Protein AF-A0A839W024-F1 (afdb_monomer_lite)

Sequence (111 aa):
MPGNPFYRSSFWFVLRREALKRDGYHCTVEGCQTPTHALHVDHIQTRPRGATGPTSADVLPNLRTLCGNHDRMVKEGASGRRGNGGQLIVRGCDASGRPLDPNHPWNKRGA

Radius of gyration: 15.95 Å; chains: 1; bounding box: 46×29×40 Å

Structure (mmCIF, N/CA/C/O backbone):
data_AF-A0A839W024-F1
#
_entry.id   AF-A0A839W024-F1
#
loop_
_atom_site.group_PDB
_atom_site.id
_atom_site.type_symbol
_atom_site.label_atom_id
_atom_site.label_alt_id
_atom_site.label_comp_id
_atom_site.label_asym_id
_atom_site.label_entity_id
_atom_site.label_seq_id
_atom_site.pdbx_PDB_ins_code
_atom_site.Cartn_x
_atom_site.Cartn_y
_atom_site.Cartn_z
_atom_site.occupancy
_atom_site.B_iso_or_equiv
_atom_site.auth_seq_id
_atom_site.auth_comp_id
_atom_site.auth_asym_id
_atom_site.auth_atom_id
_atom_site.pdbx_PDB_model_num
ATOM 1 N N . MET A 1 1 ? 21.574 -1.832 0.816 1.00 39.34 1 MET A N 1
ATOM 2 C CA . MET A 1 1 ? 21.094 -2.465 -0.434 1.00 39.34 1 MET A CA 1
ATOM 3 C C . MET A 1 1 ? 20.499 -1.385 -1.320 1.00 39.34 1 MET A C 1
ATOM 5 O O . MET A 1 1 ? 19.766 -0.560 -0.777 1.00 39.34 1 MET A O 1
ATOM 9 N N . PRO A 1 2 ? 20.807 -1.335 -2.628 1.00 52.09 2 PRO A N 1
ATOM 10 C CA . PRO A 1 2 ? 20.102 -0.434 -3.532 1.00 52.09 2 PRO A CA 1
ATOM 11 C C . PRO A 1 2 ? 18.610 -0.773 -3.461 1.00 52.09 2 PRO A C 1
ATOM 13 O O . PRO A 1 2 ? 18.239 -1.943 -3.550 1.00 52.09 2 PRO A O 1
ATOM 16 N N . GLY A 1 3 ? 17.757 0.225 -3.226 1.00 75.25 3 GLY A N 1
ATOM 17 C CA .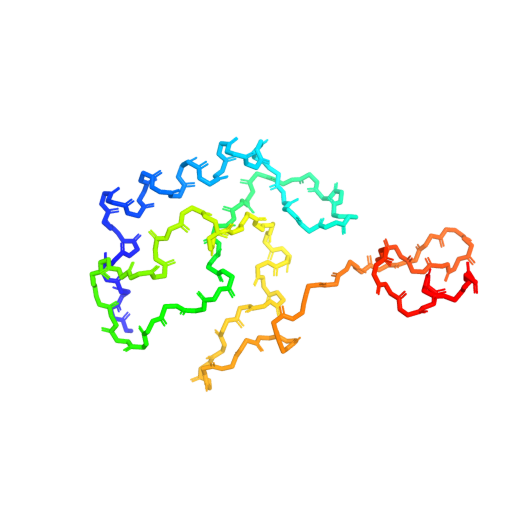 GLY A 1 3 ? 16.311 0.010 -3.266 1.00 75.25 3 GLY A CA 1
ATOM 18 C C . GLY A 1 3 ? 15.909 -0.502 -4.649 1.00 75.25 3 GLY A C 1
ATOM 19 O O . GLY A 1 3 ? 16.425 -0.003 -5.648 1.00 75.25 3 GLY A O 1
ATOM 20 N N . ASN A 1 4 ? 15.021 -1.498 -4.708 1.00 86.19 4 ASN A N 1
ATOM 21 C CA . ASN A 1 4 ? 14.566 -2.076 -5.972 1.00 86.19 4 ASN A CA 1
ATOM 22 C C . ASN A 1 4 ? 14.049 -0.955 -6.909 1.00 86.19 4 ASN A C 1
ATOM 24 O O . ASN A 1 4 ? 13.149 -0.210 -6.500 1.00 86.19 4 ASN A O 1
ATOM 28 N N . PRO A 1 5 ? 14.608 -0.807 -8.130 1.00 91.44 5 PRO A N 1
ATOM 29 C CA . PRO A 1 5 ? 14.329 0.328 -9.012 1.00 91.44 5 PRO A CA 1
ATOM 30 C C . PRO A 1 5 ? 12.859 0.415 -9.432 1.00 91.44 5 PRO A C 1
ATOM 32 O O . PRO A 1 5 ? 12.370 1.517 -9.677 1.00 91.44 5 PRO A O 1
ATOM 35 N N . PHE A 1 6 ? 12.127 -0.706 -9.422 1.00 92.56 6 PHE A N 1
ATOM 36 C CA . PHE A 1 6 ? 10.689 -0.741 -9.678 1.00 92.56 6 PHE A CA 1
ATOM 37 C C . PHE A 1 6 ? 9.919 0.295 -8.844 1.00 92.56 6 PHE A C 1
ATOM 39 O O . PHE A 1 6 ? 9.114 1.047 -9.389 1.00 92.56 6 PHE A O 1
ATOM 46 N N . TYR A 1 7 ? 10.214 0.410 -7.545 1.00 91.25 7 TYR A N 1
ATOM 47 C CA . TYR A 1 7 ? 9.495 1.320 -6.641 1.00 91.25 7 TYR A CA 1
ATOM 48 C C . TYR A 1 7 ? 9.830 2.804 -6.851 1.00 91.25 7 TYR A C 1
ATOM 50 O O . TYR A 1 7 ? 9.241 3.666 -6.202 1.00 91.25 7 TYR A O 1
ATOM 58 N N . ARG A 1 8 ? 10.778 3.115 -7.741 1.00 92.38 8 ARG A N 1
ATOM 59 C CA . ARG A 1 8 ? 11.108 4.478 -8.182 1.00 92.38 8 ARG A CA 1
ATOM 60 C C . ARG A 1 8 ? 10.646 4.752 -9.615 1.00 92.38 8 ARG A C 1
ATOM 62 O O . ARG A 1 8 ? 10.884 5.840 -10.130 1.00 92.38 8 ARG A O 1
ATOM 69 N N . SER A 1 9 ? 10.033 3.768 -10.270 1.00 94.25 9 SER A N 1
ATOM 70 C CA . SER A 1 9 ? 9.560 3.901 -11.644 1.00 94.25 9 SER A CA 1
ATOM 71 C C . SER A 1 9 ? 8.301 4.767 -11.726 1.00 94.25 9 SER A C 1
ATOM 73 O O . SER A 1 9 ? 7.468 4.779 -10.816 1.00 94.25 9 SER A O 1
ATOM 75 N N . SER A 1 10 ? 8.127 5.447 -12.860 1.00 95.88 10 SER A N 1
ATOM 76 C CA . SER A 1 10 ? 6.892 6.172 -13.185 1.00 95.88 10 SER A CA 1
ATOM 77 C C . SER A 1 10 ? 5.674 5.247 -13.170 1.00 95.88 10 SER A C 1
ATOM 79 O O . SER A 1 10 ? 4.626 5.622 -12.651 1.00 95.88 10 SER A O 1
ATOM 81 N N . PHE A 1 11 ? 5.840 4.017 -13.662 1.00 95.75 11 PHE A N 1
ATOM 82 C CA . PHE A 1 11 ? 4.817 2.977 -13.641 1.00 95.75 11 PHE A CA 1
ATOM 83 C C . PHE A 1 11 ? 4.288 2.728 -12.222 1.00 95.75 11 PHE A C 1
ATOM 85 O O . PHE A 1 11 ? 3.081 2.801 -11.992 1.00 95.75 11 PHE A O 1
ATOM 92 N N . TRP A 1 12 ? 5.184 2.514 -11.251 1.00 96.25 12 TRP A N 1
ATOM 93 C CA . TRP A 1 12 ? 4.779 2.325 -9.859 1.00 96.25 12 TRP A CA 1
ATOM 94 C C . TRP A 1 12 ? 4.090 3.563 -9.285 1.00 96.25 12 TRP A C 1
ATOM 96 O O . TRP A 1 12 ? 3.095 3.427 -8.581 1.00 96.25 12 TRP A O 1
ATOM 106 N N . PHE A 1 13 ? 4.567 4.773 -9.591 1.00 96.06 13 PHE A N 1
ATOM 107 C CA . PHE A 1 13 ? 3.928 5.991 -9.088 1.00 96.06 13 PHE A CA 1
ATOM 108 C C . PHE A 1 13 ? 2.505 6.184 -9.613 1.00 96.06 13 PHE A C 1
ATOM 110 O O . PHE A 1 13 ? 1.626 6.564 -8.836 1.00 96.06 13 PHE A O 1
ATOM 117 N N . VAL A 1 14 ? 2.261 5.881 -10.890 1.00 97.38 14 VAL A N 1
ATOM 118 C CA . VAL A 1 14 ? 0.914 5.912 -11.476 1.00 97.38 14 VAL A CA 1
ATOM 119 C C . VAL A 1 14 ? 0.033 4.853 -10.821 1.00 97.38 14 VAL A C 1
ATOM 121 O O . VAL A 1 14 ? -1.025 5.180 -10.290 1.00 97.38 14 VAL A O 1
ATOM 124 N N . LEU A 1 15 ? 0.498 3.605 -10.767 1.00 97.19 15 LEU A N 1
ATOM 125 C CA . LEU A 1 15 ? -0.270 2.501 -10.197 1.00 97.19 15 LEU A CA 1
ATOM 126 C C . LEU A 1 15 ? -0.593 2.727 -8.708 1.00 97.19 15 LEU A C 1
ATOM 128 O O . LEU A 1 15 ? -1.722 2.514 -8.268 1.00 97.19 15 LEU A O 1
ATOM 132 N N . ARG A 1 16 ? 0.378 3.234 -7.941 1.00 96.75 16 ARG A N 1
ATOM 133 C CA . ARG A 1 16 ? 0.200 3.635 -6.541 1.00 96.75 16 ARG A CA 1
ATOM 134 C C . ARG A 1 16 ? -0.867 4.717 -6.398 1.00 96.75 16 ARG A C 1
ATOM 136 O O . ARG A 1 16 ? -1.670 4.655 -5.471 1.00 96.75 16 ARG A O 1
ATOM 143 N N . ARG A 1 17 ? -0.873 5.722 -7.278 1.00 96.69 17 ARG A N 1
ATOM 144 C CA . ARG A 1 17 ? -1.879 6.791 -7.255 1.00 96.69 17 ARG A CA 1
ATOM 145 C C . ARG A 1 17 ? -3.277 6.243 -7.533 1.00 96.69 17 ARG A C 1
ATOM 147 O O . ARG A 1 17 ? -4.206 6.625 -6.828 1.00 96.69 17 ARG A O 1
ATOM 154 N N . GLU A 1 18 ? -3.417 5.346 -8.505 1.00 97.62 18 GLU A N 1
ATOM 155 C CA . GLU A 1 18 ? -4.703 4.714 -8.818 1.00 97.62 18 GLU A CA 1
ATOM 156 C C . GLU A 1 18 ? -5.216 3.851 -7.658 1.00 97.62 18 GLU A C 1
ATOM 158 O O . GLU A 1 18 ? -6.398 3.922 -7.329 1.00 97.62 18 GLU A O 1
ATOM 163 N N . ALA A 1 19 ? -4.337 3.117 -6.967 1.00 97.06 19 ALA A N 1
ATOM 164 C CA . ALA A 1 19 ? -4.704 2.376 -5.757 1.00 97.06 19 ALA A CA 1
ATOM 165 C C . ALA A 1 19 ? -5.224 3.303 -4.648 1.00 97.06 19 ALA A C 1
ATOM 167 O O . ALA A 1 19 ? -6.310 3.081 -4.119 1.00 97.06 19 ALA A O 1
ATOM 168 N N . LEU A 1 20 ? -4.502 4.391 -4.355 1.00 95.06 20 LEU A N 1
ATOM 169 C CA . LEU A 1 20 ? -4.933 5.375 -3.355 1.00 95.06 20 LEU A CA 1
ATOM 170 C C . LEU A 1 20 ? -6.274 6.020 -3.720 1.00 95.06 20 LEU A C 1
ATOM 172 O O . LEU A 1 20 ? -7.120 6.208 -2.850 1.00 95.06 20 LEU A O 1
ATOM 176 N N . LYS A 1 21 ? -6.476 6.347 -5.002 1.00 95.94 21 LYS A N 1
ATOM 177 C CA . LYS A 1 21 ? -7.722 6.939 -5.497 1.00 95.94 21 LYS A CA 1
ATOM 178 C C . LYS A 1 21 ? -8.893 5.961 -5.383 1.00 95.94 21 LYS A C 1
ATOM 180 O O . LYS A 1 21 ? -9.951 6.364 -4.911 1.00 95.94 21 LYS A O 1
ATOM 185 N N . ARG A 1 22 ? -8.701 4.695 -5.778 1.00 96.00 22 ARG A N 1
ATOM 186 C CA . ARG A 1 22 ? -9.696 3.618 -5.628 1.00 96.00 22 ARG A CA 1
ATOM 187 C C . ARG A 1 22 ? -10.120 3.458 -4.169 1.00 96.00 22 ARG A C 1
ATOM 189 O O . ARG A 1 22 ? -11.306 3.347 -3.893 1.00 96.00 22 ARG A O 1
ATOM 196 N N . ASP A 1 23 ? -9.155 3.495 -3.256 1.00 93.19 23 ASP A N 1
ATOM 197 C CA . ASP A 1 23 ? -9.379 3.290 -1.821 1.00 93.19 23 ASP A CA 1
ATOM 198 C C . ASP A 1 23 ? -9.834 4.575 -1.101 1.00 93.19 23 ASP A C 1
ATOM 200 O O . ASP A 1 23 ? -9.895 4.624 0.127 1.00 93.19 23 ASP A O 1
ATOM 204 N N . GLY A 1 24 ? -10.114 5.650 -1.851 1.00 92.06 24 GLY A N 1
ATOM 205 C CA . GLY A 1 24 ? -10.565 6.928 -1.308 1.00 92.06 24 GLY A CA 1
ATOM 206 C C . GLY A 1 24 ? -9.570 7.572 -0.343 1.00 92.06 24 GLY A C 1
ATOM 207 O O . GLY A 1 24 ? -9.991 8.342 0.511 1.00 92.06 24 GLY A O 1
ATOM 208 N N . TYR A 1 25 ? -8.276 7.253 -0.442 1.00 91.88 25 TYR A N 1
ATOM 209 C CA . TYR A 1 25 ? -7.240 7.640 0.521 1.00 91.88 25 TYR A CA 1
ATOM 210 C C . TYR A 1 25 ? -7.516 7.144 1.952 1.00 91.88 25 TYR A C 1
ATOM 212 O O . TYR A 1 25 ? -7.255 7.853 2.922 1.00 91.88 25 TYR A O 1
ATOM 220 N N . HIS A 1 26 ? -8.008 5.911 2.091 1.00 90.69 26 HIS A N 1
ATOM 221 C CA . HIS A 1 26 ? -8.207 5.257 3.383 1.00 90.69 26 HIS A CA 1
ATOM 222 C C . HIS A 1 26 ? -7.522 3.889 3.441 1.00 90.69 26 HIS A C 1
ATOM 224 O O . HIS A 1 26 ? -7.228 3.255 2.429 1.00 90.69 26 HIS A O 1
ATOM 230 N N . CYS A 1 27 ? -7.239 3.435 4.663 1.00 92.12 27 CYS A N 1
ATOM 231 C CA . CYS A 1 27 ? -6.765 2.077 4.903 1.00 92.12 27 CYS A CA 1
ATOM 232 C C . CYS A 1 27 ? -7.890 1.084 4.582 1.00 92.12 27 CYS A C 1
ATOM 234 O O . CYS A 1 27 ? -8.990 1.223 5.105 1.00 92.12 27 CYS A O 1
ATOM 236 N N . THR A 1 28 ? -7.606 0.056 3.785 1.00 92.31 28 THR A N 1
ATOM 237 C CA . THR A 1 28 ? -8.611 -0.930 3.349 1.00 92.31 28 THR A CA 1
ATOM 238 C C . THR A 1 28 ? -8.848 -2.054 4.361 1.00 92.31 28 THR A C 1
ATOM 240 O O . THR A 1 28 ? -9.570 -3.001 4.069 1.00 92.31 28 THR A O 1
ATOM 243 N N . VAL A 1 29 ? -8.197 -2.009 5.526 1.00 90.44 29 VAL A N 1
ATOM 244 C CA . VAL A 1 29 ? -8.425 -2.980 6.607 1.00 90.44 29 VAL A CA 1
ATOM 245 C C . VAL A 1 29 ? -9.767 -2.689 7.261 1.00 90.44 29 VAL A C 1
ATOM 247 O O . VAL A 1 29 ? -9.964 -1.606 7.811 1.00 90.44 29 VAL A O 1
ATOM 250 N N . GLU A 1 30 ? -10.671 -3.663 7.220 1.00 86.56 30 GLU A N 1
ATOM 251 C CA . GLU A 1 30 ? -11.983 -3.580 7.863 1.00 86.56 30 GLU A CA 1
ATOM 252 C C . GLU A 1 30 ? -11.851 -3.243 9.353 1.00 86.56 30 GLU A C 1
ATOM 254 O O . GLU A 1 30 ? -11.023 -3.813 10.058 1.00 86.56 30 GLU A O 1
ATOM 259 N N . GLY A 1 31 ? -12.651 -2.289 9.835 1.00 83.25 31 GLY A N 1
ATOM 260 C CA . GLY A 1 31 ? -12.591 -1.814 11.222 1.00 83.25 31 GLY A CA 1
ATOM 261 C C . GLY A 1 31 ? -11.445 -0.838 11.522 1.00 83.25 31 GLY A C 1
ATOM 262 O O . GLY A 1 31 ? -11.381 -0.294 12.625 1.00 83.25 31 GLY A O 1
ATOM 263 N N . CYS A 1 32 ? -10.558 -0.549 10.563 1.00 86.06 32 CYS A N 1
ATOM 264 C CA . CYS A 1 32 ? -9.523 0.465 10.742 1.00 86.06 32 CYS 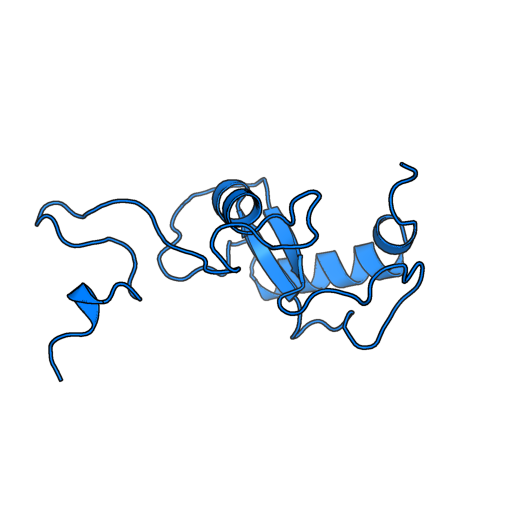A CA 1
ATOM 265 C C . CYS A 1 32 ? -10.118 1.876 10.674 1.00 86.06 32 CYS A C 1
ATOM 267 O O . CYS A 1 32 ? -10.374 2.403 9.597 1.00 86.06 32 CYS A O 1
ATOM 269 N N . GLN A 1 33 ? -10.250 2.524 11.829 1.00 77.00 33 GLN A N 1
ATOM 270 C CA . GLN A 1 33 ? -10.754 3.900 11.933 1.00 77.00 33 GLN A CA 1
ATOM 271 C C . GLN A 1 33 ? -9.640 4.944 12.080 1.00 77.00 33 GLN A C 1
ATOM 273 O O . GLN A 1 33 ? -9.925 6.115 12.293 1.00 77.00 33 GLN A O 1
ATOM 278 N N . THR A 1 34 ? -8.364 4.544 12.017 1.00 71.19 34 THR A N 1
ATOM 279 C CA . THR A 1 34 ? -7.242 5.464 12.243 1.00 71.19 34 THR A CA 1
ATOM 280 C C . THR A 1 34 ? -7.213 6.560 11.169 1.00 71.19 34 THR A C 1
ATOM 282 O O . THR A 1 34 ? -6.905 6.242 10.015 1.00 71.19 34 THR A O 1
ATOM 285 N N . PRO A 1 35 ? -7.447 7.842 11.518 1.00 64.88 35 PRO A N 1
ATOM 286 C CA . PRO A 1 35 ? -7.263 8.933 10.576 1.00 64.88 35 PRO A CA 1
ATOM 287 C C . PRO A 1 35 ? -5.761 9.090 10.346 1.00 64.88 35 PRO A C 1
ATOM 289 O O . PRO A 1 35 ? -4.998 9.379 11.269 1.00 64.88 35 PRO A O 1
ATOM 292 N N . THR A 1 36 ? -5.289 8.829 9.130 1.00 70.62 36 THR A N 1
ATOM 293 C CA . THR A 1 36 ? -3.870 8.997 8.823 1.00 70.62 36 THR A CA 1
ATOM 294 C C . THR A 1 36 ? -3.638 9.417 7.383 1.00 70.62 36 THR A C 1
ATOM 296 O O . THR A 1 36 ? -4.200 8.861 6.446 1.00 70.62 36 THR A O 1
ATOM 299 N N . HIS A 1 37 ? -2.745 10.388 7.218 1.00 70.06 37 HIS A N 1
ATOM 300 C CA . HIS A 1 37 ? -2.233 10.805 5.916 1.00 70.06 37 HIS A CA 1
ATOM 301 C C . HIS A 1 37 ? -1.027 9.954 5.469 1.00 70.06 37 HIS A C 1
ATOM 303 O O . HIS A 1 37 ? -0.596 10.039 4.320 1.00 70.06 37 HIS A O 1
ATOM 309 N N . ALA A 1 38 ? -0.478 9.116 6.360 1.00 85.00 38 ALA A N 1
ATOM 310 C CA . ALA A 1 38 ? 0.659 8.244 6.080 1.00 85.00 38 ALA A CA 1
ATOM 311 C C . ALA A 1 38 ? 0.176 6.893 5.528 1.00 85.00 38 ALA A C 1
ATOM 313 O O . ALA A 1 38 ? 0.096 5.890 6.247 1.00 85.00 38 ALA A O 1
ATOM 314 N N . LEU A 1 39 ? -0.181 6.901 4.241 1.00 91.69 39 LEU A N 1
ATOM 315 C CA . LEU A 1 39 ? -0.674 5.732 3.517 1.00 91.69 39 LEU A CA 1
ATOM 316 C C . LEU A 1 39 ? 0.418 5.067 2.676 1.00 91.69 39 LEU A C 1
ATOM 318 O O . LEU A 1 39 ? 1.139 5.705 1.894 1.00 91.69 39 LEU A O 1
ATOM 322 N N . HIS A 1 40 ? 0.474 3.749 2.795 1.00 92.62 40 HIS A N 1
ATOM 323 C CA . HIS A 1 40 ? 1.361 2.866 2.058 1.00 92.62 40 HIS A CA 1
ATOM 324 C C . HIS A 1 40 ? 0.526 1.978 1.141 1.00 92.62 40 HIS A C 1
ATOM 326 O O . HIS A 1 40 ? -0.522 1.485 1.542 1.00 92.62 40 HIS A O 1
ATOM 332 N N . VAL A 1 41 ? 0.980 1.786 -0.095 1.00 94.25 41 VAL A N 1
ATOM 333 C CA . VAL A 1 41 ? 0.350 0.837 -1.017 1.00 94.25 41 VAL A CA 1
ATOM 334 C C . VAL A 1 41 ? 1.217 -0.407 -1.036 1.00 94.25 41 VAL A C 1
ATOM 336 O O . VAL A 1 41 ? 2.390 -0.336 -1.405 1.00 94.25 41 VAL A O 1
ATOM 339 N N . ASP A 1 42 ? 0.631 -1.511 -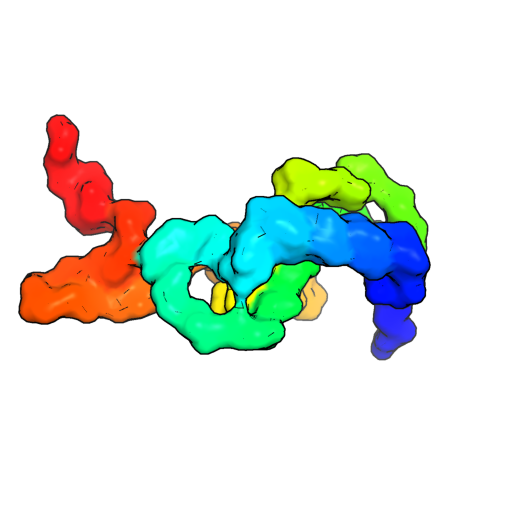0.596 1.00 91.75 42 ASP A N 1
ATOM 340 C CA . ASP A 1 42 ? 1.263 -2.818 -0.468 1.00 91.75 42 ASP A CA 1
ATOM 341 C C . ASP A 1 42 ? 0.656 -3.783 -1.486 1.00 91.75 42 ASP A C 1
ATOM 343 O O . ASP A 1 42 ? -0.543 -3.738 -1.777 1.00 91.75 42 ASP A O 1
ATOM 347 N N . HIS A 1 43 ? 1.485 -4.680 -2.010 1.00 93.50 43 HIS A N 1
ATOM 348 C CA . HIS A 1 43 ? 1.009 -5.798 -2.814 1.00 93.50 43 HIS A CA 1
ATOM 349 C C . HIS A 1 43 ? 0.395 -6.858 -1.895 1.00 93.50 43 HIS A C 1
ATOM 351 O O . HIS A 1 43 ? 1.027 -7.260 -0.924 1.00 93.50 43 HIS A O 1
ATOM 357 N N . ILE A 1 44 ? -0.809 -7.344 -2.196 1.00 90.94 44 ILE A N 1
ATOM 358 C CA . ILE A 1 44 ? -1.477 -8.419 -1.447 1.00 90.94 44 ILE A CA 1
ATOM 359 C C . ILE A 1 44 ? -0.677 -9.717 -1.611 1.00 90.94 44 ILE A C 1
ATOM 361 O O . ILE A 1 44 ? -0.257 -10.322 -0.625 1.00 90.94 44 ILE A O 1
ATOM 365 N N . GLN A 1 45 ? -0.411 -10.103 -2.860 1.00 89.94 45 GLN A N 1
ATOM 366 C CA . GLN A 1 45 ? 0.531 -11.159 -3.220 1.00 89.94 45 GLN A CA 1
ATOM 367 C C . GLN A 1 45 ? 1.888 -10.532 -3.531 1.00 89.94 45 GLN A C 1
ATOM 369 O O . GLN A 1 45 ? 1.977 -9.603 -4.335 1.00 89.94 45 GLN A O 1
ATOM 374 N N . THR A 1 46 ? 2.947 -11.023 -2.887 1.00 88.31 46 THR A N 1
ATOM 375 C CA . THR A 1 46 ? 4.301 -10.477 -3.036 1.00 88.31 46 THR A CA 1
ATOM 376 C C . THR A 1 46 ? 4.798 -10.562 -4.477 1.00 88.31 46 THR A C 1
ATOM 378 O O . THR A 1 46 ? 4.523 -11.514 -5.206 1.00 88.31 46 THR A O 1
ATOM 381 N N . ARG A 1 47 ? 5.579 -9.558 -4.886 1.00 91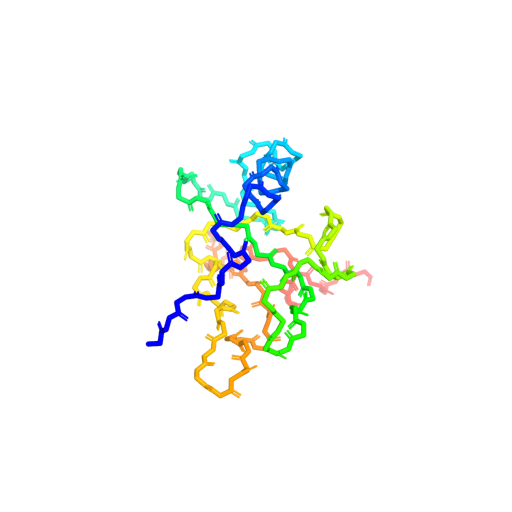.31 47 ARG A N 1
ATOM 382 C CA . ARG A 1 47 ? 6.285 -9.595 -6.171 1.00 91.31 47 ARG A CA 1
ATOM 383 C C . ARG A 1 47 ? 7.340 -10.714 -6.163 1.00 91.31 47 ARG A C 1
ATOM 385 O O . ARG A 1 47 ? 7.929 -10.976 -5.109 1.00 91.31 47 ARG A O 1
ATOM 392 N N . PRO A 1 48 ? 7.647 -11.328 -7.321 1.00 88.56 48 PRO A N 1
ATOM 393 C CA . PRO A 1 48 ? 8.749 -12.278 -7.437 1.00 88.56 48 PRO A CA 1
ATOM 394 C C . PRO A 1 48 ? 10.069 -11.692 -6.915 1.00 88.56 48 PRO A C 1
ATOM 396 O O . PRO A 1 48 ? 10.428 -10.546 -7.214 1.00 88.56 48 PRO A O 1
ATOM 399 N N . ARG A 1 49 ? 10.814 -12.482 -6.134 1.00 84.69 49 ARG A N 1
ATOM 400 C CA . ARG A 1 49 ? 12.091 -12.045 -5.556 1.00 84.69 49 ARG A CA 1
ATOM 401 C C . ARG A 1 49 ? 13.077 -11.688 -6.673 1.00 84.69 49 ARG A C 1
ATOM 403 O O . ARG A 1 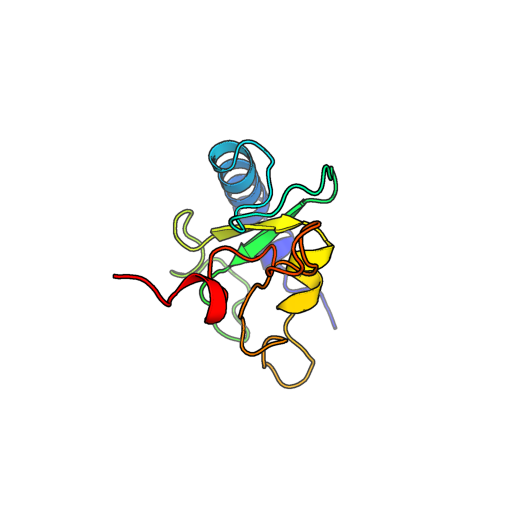49 ? 13.262 -12.448 -7.614 1.00 84.69 49 ARG A O 1
ATOM 410 N N . GLY A 1 50 ? 13.724 -10.531 -6.545 1.00 84.81 50 GLY A N 1
ATOM 411 C CA . GLY A 1 50 ? 14.717 -10.053 -7.512 1.00 84.81 50 GLY A CA 1
ATOM 412 C C . GLY A 1 50 ? 14.140 -9.352 -8.747 1.00 84.81 50 GLY A C 1
ATOM 413 O O . GLY A 1 50 ? 14.912 -8.795 -9.520 1.00 84.81 50 GLY A O 1
ATOM 414 N N . ALA A 1 51 ? 12.814 -9.296 -8.922 1.00 88.75 51 ALA A N 1
ATOM 415 C CA . ALA A 1 51 ? 12.210 -8.597 -10.054 1.00 88.75 51 ALA A CA 1
ATOM 416 C C . ALA A 1 51 ? 12.445 -7.078 -9.977 1.00 88.75 51 ALA A C 1
ATOM 418 O O . ALA A 1 51 ? 11.933 -6.400 -9.079 1.00 88.75 51 ALA A O 1
ATOM 419 N N . THR A 1 52 ? 13.187 -6.525 -10.935 1.00 92.00 52 THR A N 1
ATOM 420 C CA . THR A 1 52 ? 13.543 -5.095 -11.002 1.00 92.00 52 THR A CA 1
ATOM 421 C C . THR A 1 52 ? 12.589 -4.255 -11.855 1.00 92.00 52 THR A C 1
ATOM 423 O O . THR A 1 52 ? 12.582 -3.033 -11.718 1.00 92.00 52 THR A O 1
ATOM 426 N N . GLY A 1 53 ? 11.766 -4.890 -12.695 1.00 91.62 53 GLY A N 1
ATOM 427 C CA . GLY A 1 53 ? 10.754 -4.251 -13.546 1.00 91.62 53 GLY A CA 1
ATOM 428 C C . GLY A 1 53 ? 9.318 -4.695 -13.227 1.00 91.62 53 GLY A C 1
ATOM 429 O O . GLY A 1 53 ? 9.119 -5.481 -12.296 1.00 91.62 53 GLY A O 1
ATOM 430 N N . PRO A 1 54 ? 8.314 -4.192 -13.968 1.00 93.31 54 PRO A N 1
ATOM 431 C CA . PRO A 1 54 ? 6.923 -4.613 -13.818 1.00 93.31 54 PRO A CA 1
ATOM 432 C C . PRO A 1 54 ? 6.734 -6.116 -14.044 1.00 93.31 54 PRO A C 1
ATOM 434 O O . PRO A 1 54 ? 7.415 -6.735 -14.858 1.00 93.31 54 PRO A O 1
ATOM 437 N N . THR A 1 55 ? 5.790 -6.695 -13.316 1.00 94.62 55 THR A N 1
ATOM 438 C CA . THR A 1 55 ? 5.443 -8.118 -13.312 1.00 94.62 55 THR A CA 1
ATOM 439 C C . THR A 1 55 ? 3.926 -8.292 -13.357 1.00 94.62 55 THR A C 1
ATOM 441 O O . THR A 1 55 ? 3.174 -7.336 -13.176 1.00 94.62 55 THR A O 1
ATOM 444 N N . SER A 1 56 ? 3.455 -9.529 -13.518 1.00 93.44 56 SER A N 1
ATOM 445 C CA . SER A 1 56 ? 2.027 -9.865 -13.421 1.00 93.44 56 SER A CA 1
ATOM 446 C C . SER A 1 56 ? 1.405 -9.558 -12.051 1.00 93.44 56 SER A C 1
ATOM 448 O O . SER A 1 56 ? 0.189 -9.425 -11.953 1.00 93.44 56 SER A O 1
ATOM 450 N N . ALA A 1 57 ? 2.217 -9.406 -10.998 1.00 93.12 57 ALA A N 1
ATOM 451 C CA . ALA A 1 57 ? 1.751 -9.004 -9.672 1.00 93.12 57 ALA A CA 1
ATOM 452 C C . ALA A 1 57 ? 1.451 -7.496 -9.576 1.00 93.12 57 ALA A C 1
ATOM 454 O O . ALA A 1 57 ? 0.807 -7.061 -8.622 1.00 93.12 57 ALA A O 1
ATOM 455 N N . ASP A 1 58 ? 1.899 -6.690 -10.541 1.00 95.19 58 ASP A N 1
ATOM 456 C CA . ASP A 1 58 ? 1.788 -5.232 -10.514 1.00 95.19 58 ASP A CA 1
ATOM 457 C C . ASP A 1 58 ? 0.485 -4.744 -11.163 1.00 95.19 58 ASP A C 1
ATOM 459 O O . ASP A 1 58 ? 0.476 -3.946 -12.100 1.00 95.19 58 ASP A O 1
ATOM 463 N N . VAL A 1 59 ? -0.634 -5.252 -10.644 1.00 96.38 59 VAL A N 1
ATOM 464 C CA . VAL A 1 59 ? -1.994 -4.958 -11.107 1.00 96.38 59 VAL A CA 1
ATOM 465 C C . VAL A 1 59 ? -2.828 -4.370 -9.976 1.00 96.38 59 VAL A C 1
ATOM 467 O O . VAL A 1 59 ? -2.686 -4.767 -8.821 1.00 96.38 59 VAL A O 1
ATOM 470 N N . LEU A 1 60 ? -3.735 -3.448 -10.306 1.00 96.06 60 LEU A N 1
ATOM 471 C CA . LEU A 1 60 ? -4.547 -2.729 -9.318 1.00 96.06 60 LEU A CA 1
ATOM 472 C C . LEU A 1 60 ? -5.298 -3.658 -8.333 1.00 96.06 60 LEU A C 1
ATOM 474 O O . LEU A 1 60 ? -5.262 -3.375 -7.135 1.00 96.06 60 LEU A O 1
ATOM 478 N N . PRO A 1 61 ? -5.913 -4.787 -8.754 1.00 96.62 61 PRO A N 1
ATOM 479 C CA . PRO A 1 61 ? -6.577 -5.709 -7.826 1.00 96.62 61 PRO A CA 1
ATOM 480 C C . PRO A 1 61 ? -5.636 -6.383 -6.818 1.00 96.62 61 PRO A C 1
ATOM 482 O O . PRO A 1 61 ? -6.084 -6.788 -5.753 1.00 96.62 61 PRO A O 1
ATOM 485 N N . ASN A 1 62 ? -4.340 -6.492 -7.128 1.00 96.06 62 ASN A N 1
ATOM 486 C CA . ASN A 1 62 ? -3.341 -7.057 -6.221 1.00 96.06 62 ASN A CA 1
ATOM 487 C C . ASN A 1 62 ? -2.747 -6.001 -5.271 1.00 96.06 62 ASN A C 1
ATOM 489 O O . ASN A 1 62 ? -1.788 -6.285 -4.560 1.00 96.06 62 ASN A O 1
ATOM 493 N N . LEU A 1 63 ? -3.280 -4.779 -5.246 1.00 95.94 63 LEU A N 1
ATOM 494 C CA . LEU A 1 63 ? -2.823 -3.715 -4.357 1.00 95.94 63 LEU A CA 1
ATOM 495 C C . LEU A 1 63 ? -3.849 -3.408 -3.276 1.00 95.94 63 LEU A C 1
ATOM 497 O O . LEU A 1 63 ? -5.056 -3.417 -3.524 1.00 95.94 63 LEU A O 1
ATOM 501 N N . ARG A 1 64 ? -3.350 -3.055 -2.093 1.00 94.25 64 ARG A N 1
ATOM 502 C CA . ARG A 1 64 ? -4.138 -2.551 -0.965 1.00 94.25 64 ARG A CA 1
ATOM 503 C C . ARG A 1 64 ? -3.486 -1.323 -0.347 1.00 94.25 64 ARG A C 1
ATOM 505 O O . ARG A 1 64 ? -2.260 -1.258 -0.234 1.00 94.25 64 ARG A O 1
ATOM 512 N N . THR A 1 65 ? -4.304 -0.376 0.091 1.00 94.69 65 THR A N 1
ATOM 513 C CA . THR A 1 65 ? -3.841 0.786 0.849 1.00 94.69 65 THR A CA 1
ATOM 514 C C . THR A 1 65 ? -3.858 0.479 2.346 1.00 94.69 65 THR A C 1
ATOM 516 O O . THR A 1 65 ? -4.871 0.059 2.899 1.00 94.69 65 THR A O 1
ATOM 519 N N . LEU A 1 66 ? -2.734 0.704 3.024 1.00 93.06 66 LEU A N 1
ATOM 520 C CA . LEU A 1 66 ? -2.554 0.472 4.455 1.00 93.06 66 LEU A CA 1
ATOM 521 C C . LEU A 1 66 ? -2.102 1.745 5.168 1.00 93.06 66 LEU A C 1
ATOM 523 O O . LEU A 1 66 ? -1.294 2.516 4.651 1.00 93.06 66 LEU A O 1
ATOM 527 N N . CYS A 1 67 ? -2.572 1.939 6.400 1.00 92.06 67 CYS A N 1
ATOM 528 C CA . CYS A 1 67 ? -1.970 2.908 7.313 1.00 92.06 67 CYS A CA 1
ATOM 529 C C . CYS A 1 67 ? -0.610 2.407 7.823 1.00 92.06 67 CYS A C 1
ATOM 531 O O . CYS A 1 67 ? -0.339 1.206 7.817 1.00 92.06 67 CYS A O 1
ATOM 533 N N . GLY A 1 68 ? 0.225 3.303 8.354 1.00 88.19 68 GLY A N 1
ATOM 534 C CA . GLY A 1 68 ? 1.540 2.930 8.896 1.00 88.19 68 GLY A CA 1
ATOM 535 C C . GLY A 1 68 ? 1.518 1.866 10.010 1.00 88.19 68 GLY A C 1
ATOM 536 O O . GLY A 1 68 ? 2.505 1.154 10.194 1.00 88.19 68 GLY A O 1
ATOM 537 N N . ASN A 1 69 ? 0.410 1.719 10.749 1.00 87.62 69 ASN A N 1
ATOM 538 C CA . ASN A 1 69 ? 0.256 0.640 11.731 1.00 87.62 69 ASN A CA 1
ATOM 539 C C . ASN A 1 69 ? 0.108 -0.722 11.036 1.00 87.62 69 ASN A C 1
ATOM 541 O O . ASN A 1 69 ? 0.878 -1.642 11.305 1.00 87.62 69 ASN A O 1
ATOM 545 N N . HIS A 1 70 ? -0.842 -0.823 10.105 1.00 90.00 70 HIS A N 1
ATOM 546 C CA . HIS A 1 70 ? -1.127 -2.048 9.363 1.00 90.00 70 HIS A CA 1
ATOM 547 C C . HIS A 1 70 ? 0.006 -2.436 8.407 1.00 90.00 70 HIS A C 1
ATOM 549 O O . HIS A 1 70 ? 0.349 -3.612 8.344 1.00 90.00 70 HIS A O 1
ATOM 555 N N . ASP A 1 71 ? 0.659 -1.469 7.758 1.00 88.69 71 ASP A N 1
ATOM 556 C CA . ASP A 1 71 ? 1.871 -1.707 6.962 1.00 88.69 71 ASP A CA 1
ATOM 557 C C . ASP A 1 71 ? 2.968 -2.374 7.805 1.00 88.69 71 ASP A C 1
ATOM 559 O O . ASP A 1 71 ? 3.501 -3.423 7.442 1.00 88.69 71 ASP A O 1
ATOM 563 N N . ARG A 1 72 ? 3.243 -1.835 9.002 1.00 86.81 72 ARG A N 1
ATOM 564 C CA . ARG A 1 72 ? 4.256 -2.389 9.909 1.00 86.81 72 ARG A CA 1
ATOM 565 C C . ARG A 1 72 ? 3.922 -3.806 10.379 1.00 86.81 72 ARG A C 1
ATOM 567 O O . ARG A 1 72 ? 4.849 -4.585 10.583 1.00 86.81 72 ARG A O 1
ATOM 574 N N . MET A 1 73 ? 2.642 -4.147 10.550 1.00 86.06 73 MET A N 1
ATOM 575 C CA . MET A 1 73 ? 2.234 -5.488 10.995 1.00 86.06 73 MET A CA 1
ATOM 576 C C . MET A 1 73 ? 2.609 -6.583 9.997 1.00 86.06 73 MET A C 1
ATOM 578 O O . MET A 1 73 ? 3.004 -7.667 10.417 1.00 86.06 73 MET A O 1
ATOM 582 N N . VAL A 1 74 ? 2.500 -6.301 8.697 1.00 84.62 74 VAL A N 1
ATOM 583 C CA . VAL A 1 74 ? 2.705 -7.294 7.625 1.00 84.62 74 VAL A CA 1
ATOM 584 C C . VAL A 1 74 ? 3.987 -7.083 6.836 1.00 84.62 74 VAL A C 1
ATOM 586 O O . VAL A 1 74 ? 4.228 -7.794 5.858 1.00 84.62 74 VAL A O 1
ATOM 589 N N . LYS A 1 75 ? 4.818 -6.125 7.257 1.00 82.25 75 LYS A N 1
ATOM 590 C CA . LYS A 1 75 ? 6.094 -5.821 6.621 1.00 82.25 75 LYS A CA 1
ATOM 591 C C . LYS A 1 75 ? 6.958 -7.076 6.527 1.00 82.25 75 LYS A C 1
ATOM 593 O O . LYS A 1 75 ? 7.079 -7.843 7.484 1.00 82.25 75 LYS A O 1
ATOM 598 N N . GLU A 1 76 ? 7.544 -7.290 5.354 1.00 79.50 76 GLU A N 1
ATOM 599 C CA . GLU A 1 76 ? 8.453 -8.409 5.123 1.00 79.50 76 GLU A CA 1
ATOM 600 C C . GLU A 1 76 ? 9.771 -8.176 5.875 1.00 79.50 76 GLU A C 1
ATOM 602 O O . GLU A 1 76 ? 10.405 -7.125 5.743 1.00 79.50 76 GLU A O 1
ATOM 607 N N . GLY A 1 77 ? 10.159 -9.145 6.705 1.00 71.69 77 GLY A N 1
ATOM 608 C CA . GLY A 1 77 ? 11.436 -9.136 7.415 1.00 71.69 77 GLY A CA 1
ATOM 609 C C . GLY A 1 77 ? 12.585 -9.675 6.558 1.00 71.69 77 GLY A C 1
ATOM 610 O O . GLY A 1 77 ? 12.384 -10.179 5.456 1.00 71.69 77 GLY A O 1
ATOM 611 N N . ALA A 1 78 ? 13.808 -9.654 7.094 1.00 71.00 78 ALA A N 1
ATOM 612 C CA . ALA A 1 78 ? 15.004 -10.144 6.391 1.00 71.00 78 ALA A CA 1
ATOM 613 C C . ALA A 1 78 ? 14.921 -11.627 5.965 1.00 71.00 78 ALA A C 1
ATOM 615 O O . ALA A 1 78 ? 15.574 -12.039 5.008 1.00 71.00 78 ALA A O 1
ATOM 616 N N . SER A 1 79 ? 14.090 -12.427 6.640 1.00 72.88 79 SER A N 1
ATOM 617 C CA . SER A 1 79 ? 13.831 -13.832 6.303 1.00 72.88 79 SER A CA 1
ATOM 618 C C . SER A 1 79 ? 12.940 -14.023 5.068 1.00 72.88 79 SER A C 1
ATOM 620 O O . SER A 1 79 ? 12.728 -15.155 4.641 1.00 72.88 79 SER A O 1
ATOM 622 N N . GLY A 1 80 ? 12.395 -12.946 4.493 1.00 69.94 80 GLY A N 1
ATOM 623 C CA . GLY A 1 80 ? 11.422 -13.010 3.402 1.00 69.94 80 GLY A CA 1
ATOM 624 C C . GLY A 1 80 ? 10.009 -13.397 3.843 1.00 69.94 80 GLY A C 1
ATOM 625 O O . GLY A 1 80 ? 9.135 -13.608 3.008 1.00 69.94 80 GLY A O 1
ATOM 626 N N . ARG A 1 81 ? 9.770 -13.522 5.155 1.00 76.25 81 ARG A N 1
ATOM 627 C CA . ARG A 1 81 ? 8.441 -13.776 5.719 1.00 76.25 81 ARG A CA 1
ATOM 628 C C . ARG A 1 81 ? 7.788 -12.457 6.111 1.00 76.25 81 ARG A C 1
ATOM 630 O O . ARG A 1 81 ? 8.437 -11.587 6.698 1.00 76.25 81 ARG A O 1
ATOM 637 N N . ARG A 1 82 ? 6.493 -12.330 5.826 1.00 79.69 82 ARG A N 1
ATOM 638 C CA . ARG A 1 82 ? 5.672 -11.225 6.330 1.00 79.69 82 ARG A CA 1
ATOM 639 C C . ARG A 1 82 ? 5.446 -11.371 7.830 1.00 79.69 82 ARG A C 1
ATOM 641 O O . ARG A 1 82 ? 5.230 -12.481 8.324 1.00 79.69 82 ARG A O 1
ATOM 648 N N . GLY A 1 83 ? 5.470 -10.244 8.538 1.00 74.31 83 GLY A N 1
ATOM 649 C CA . GLY A 1 83 ? 5.017 -10.180 9.924 1.00 74.31 83 GLY A CA 1
ATOM 650 C C . GLY A 1 83 ? 3.584 -10.705 10.066 1.00 74.31 83 GLY A C 1
ATOM 651 O O . GLY A 1 83 ? 2.786 -10.625 9.130 1.00 74.31 83 GLY A O 1
ATOM 652 N N . ASN A 1 84 ? 3.285 -11.313 11.217 1.00 72.50 84 ASN A N 1
ATOM 653 C CA . ASN A 1 84 ? 1.973 -11.891 11.537 1.00 72.50 84 ASN A CA 1
ATOM 654 C C . ASN A 1 84 ? 1.430 -12.890 10.486 1.00 72.50 84 ASN A C 1
ATOM 656 O O . ASN A 1 84 ? 0.225 -12.991 10.277 1.00 72.50 84 ASN A O 1
ATOM 660 N N . GLY A 1 85 ? 2.310 -13.567 9.736 1.00 76.31 85 GLY A N 1
ATOM 661 C CA . GLY A 1 85 ? 1.899 -14.453 8.639 1.00 76.31 85 GLY A CA 1
ATOM 662 C C . GLY A 1 85 ? 1.158 -13.737 7.499 1.00 76.31 85 GLY A C 1
ATOM 663 O O . GLY A 1 85 ? 0.458 -14.384 6.729 1.00 76.31 85 GLY A O 1
ATOM 664 N N . GLY A 1 86 ? 1.279 -12.407 7.398 1.00 76.81 86 GLY A N 1
ATOM 665 C CA . G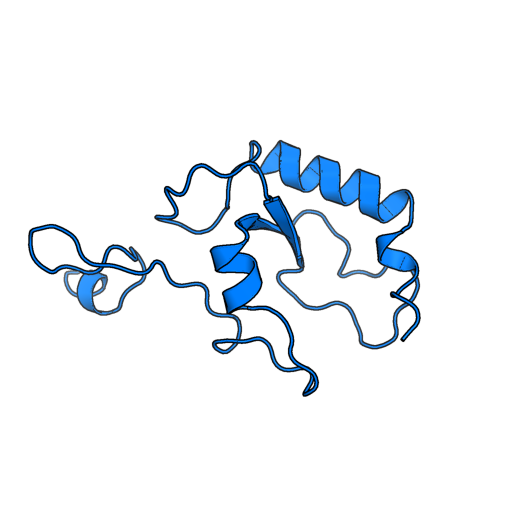LY A 1 86 ? 0.529 -11.580 6.451 1.00 76.81 86 GLY A CA 1
ATOM 666 C C . GLY A 1 86 ? -0.888 -11.208 6.906 1.00 76.81 86 GLY A C 1
ATOM 667 O O . GLY A 1 86 ? -1.591 -10.530 6.154 1.00 76.81 86 GLY A O 1
ATOM 668 N N . GLN A 1 87 ? -1.300 -11.607 8.115 1.00 80.31 87 GLN A N 1
ATOM 669 C CA . GLN A 1 87 ? -2.609 -11.267 8.668 1.00 80.31 87 GLN A CA 1
ATOM 670 C C . GLN A 1 87 ? -2.635 -9.835 9.206 1.00 80.31 87 GLN A C 1
ATOM 672 O O . GLN A 1 87 ? -1.750 -9.404 9.951 1.00 80.31 87 GLN A O 1
ATOM 677 N N . LEU A 1 88 ? -3.689 -9.112 8.845 1.00 82.62 88 LEU A N 1
ATOM 678 C CA . LEU A 1 88 ? -3.985 -7.771 9.331 1.00 82.62 88 LEU A CA 1
ATOM 679 C C . LEU A 1 88 ? -5.063 -7.891 10.400 1.00 82.62 88 LEU A C 1
ATOM 681 O O . LEU A 1 88 ? -6.114 -8.459 10.125 1.00 82.62 88 LEU A O 1
ATOM 685 N N . ILE A 1 89 ? -4.773 -7.386 11.598 1.00 83.88 89 ILE A N 1
ATOM 686 C CA . ILE A 1 89 ? -5.696 -7.411 12.734 1.00 83.88 89 ILE A CA 1
ATOM 687 C C . ILE A 1 89 ? -5.934 -5.996 13.243 1.00 83.88 89 ILE A C 1
ATOM 689 O O . ILE A 1 89 ? -5.000 -5.190 13.322 1.00 83.88 89 ILE A O 1
ATOM 693 N N . VAL A 1 90 ? -7.166 -5.712 13.652 1.00 82.81 90 VAL A N 1
ATOM 694 C CA . VAL A 1 90 ? -7.483 -4.462 14.351 1.00 82.81 90 VAL A CA 1
ATOM 695 C C . VAL A 1 90 ? -7.264 -4.670 15.844 1.00 82.81 90 VAL A C 1
ATOM 697 O O . VAL A 1 90 ? -7.827 -5.566 16.465 1.00 82.81 90 VAL A O 1
ATOM 700 N N . ARG A 1 91 ? -6.401 -3.850 16.446 1.00 80.31 91 ARG A N 1
ATOM 701 C CA . ARG A 1 91 ? -6.095 -3.954 17.878 1.00 80.31 91 ARG A CA 1
ATOM 702 C C . ARG A 1 91 ? -7.149 -3.238 18.719 1.00 80.31 91 ARG A C 1
ATOM 704 O O . ARG A 1 91 ? -7.580 -2.148 18.357 1.00 80.31 91 ARG A O 1
ATOM 711 N N . GLY A 1 92 ? -7.443 -3.804 19.887 1.00 81.12 92 GLY A N 1
ATOM 712 C CA . GLY A 1 92 ? -8.274 -3.194 20.925 1.00 81.12 92 GLY A CA 1
ATOM 713 C C . GLY A 1 92 ? -9.582 -3.940 21.172 1.00 81.12 92 GLY A C 1
ATOM 714 O O . GLY A 1 92 ? -9.954 -4.839 20.416 1.00 81.12 92 GLY A O 1
ATOM 715 N N . CYS A 1 93 ? -10.265 -3.535 22.240 1.00 83.31 93 CYS A N 1
ATOM 716 C CA . CYS A 1 93 ? -11.601 -3.998 22.594 1.00 83.31 93 CYS A CA 1
ATOM 717 C C . CYS A 1 93 ? -12.534 -2.795 22.787 1.00 83.31 93 CYS A C 1
ATOM 719 O O . CYS A 1 93 ? -12.073 -1.706 23.135 1.00 83.31 93 CYS A O 1
ATOM 721 N N . ASP A 1 94 ? -13.828 -2.988 22.556 1.00 81.75 94 ASP A N 1
ATOM 722 C CA . ASP A 1 94 ? -14.864 -2.012 22.884 1.00 81.75 94 ASP A CA 1
ATOM 723 C C . ASP A 1 94 ? -15.143 -1.950 24.402 1.00 81.75 94 ASP A C 1
ATOM 725 O O . ASP A 1 94 ? -14.549 -2.681 25.200 1.00 81.75 94 ASP A O 1
ATOM 729 N N . ALA A 1 95 ? -16.072 -1.079 24.812 1.00 85.00 95 ALA A N 1
ATOM 730 C CA . ALA A 1 95 ? -16.453 -0.902 26.217 1.00 85.00 95 ALA A CA 1
ATOM 731 C C . ALA A 1 95 ? -17.064 -2.162 26.865 1.00 85.00 95 ALA A C 1
ATOM 733 O O . ALA A 1 95 ? -17.101 -2.263 28.088 1.00 85.00 95 ALA A O 1
ATOM 734 N N . SER A 1 96 ? -17.526 -3.124 26.061 1.00 82.50 96 SER A N 1
ATOM 735 C CA . SER A 1 96 ? -18.042 -4.417 26.522 1.00 82.50 96 SER A CA 1
ATOM 736 C C . SER A 1 96 ? -16.959 -5.502 26.603 1.00 82.50 96 SER A C 1
ATOM 738 O O . SER A 1 96 ? -17.251 -6.645 26.952 1.00 82.50 96 SER A O 1
ATOM 740 N N . GLY A 1 97 ? -15.705 -5.160 26.283 1.00 81.38 97 GLY A N 1
ATOM 741 C CA . GLY A 1 97 ? -14.582 -6.092 26.242 1.00 81.38 97 GLY A CA 1
ATOM 742 C C . GLY A 1 97 ? -14.524 -6.938 24.967 1.00 81.38 97 GLY A C 1
ATOM 743 O O . GLY A 1 97 ? -13.697 -7.849 24.888 1.00 81.38 97 GLY A O 1
ATOM 744 N N . ARG A 1 98 ? -15.359 -6.652 23.956 1.00 81.38 98 ARG A N 1
ATOM 745 C CA . ARG A 1 98 ? -15.347 -7.380 22.679 1.00 81.38 98 ARG A CA 1
ATOM 746 C C . ARG A 1 98 ? -14.262 -6.835 21.747 1.00 81.38 98 ARG A C 1
ATOM 748 O O . ARG A 1 98 ? -14.083 -5.622 21.683 1.00 81.38 98 ARG A O 1
ATOM 755 N N . PRO A 1 99 ? -13.539 -7.691 21.005 1.00 84.38 99 PRO A N 1
ATOM 756 C CA . PRO A 1 99 ? -12.511 -7.257 20.065 1.00 84.38 99 PRO A CA 1
ATOM 757 C C . PRO A 1 99 ? -13.069 -6.339 18.978 1.00 84.38 99 PRO A C 1
ATOM 759 O O . PRO A 1 99 ? -14.101 -6.642 18.377 1.00 84.38 99 PRO A O 1
ATOM 762 N N . LEU A 1 100 ? -12.340 -5.258 18.688 1.00 83.25 100 LEU A N 1
ATOM 763 C CA . LEU A 1 100 ? -12.694 -4.305 17.629 1.00 83.25 100 LEU A CA 1
ATOM 764 C C . LEU A 1 100 ? -12.522 -4.884 16.220 1.00 83.25 100 LEU A C 1
ATOM 766 O O . LEU A 1 100 ? -13.107 -4.363 15.276 1.00 83.25 100 LEU A O 1
ATOM 770 N N . ASP A 1 101 ? -11.711 -5.933 16.071 1.00 81.50 101 ASP A N 1
ATOM 771 C CA . ASP A 1 101 ? -11.517 -6.628 14.802 1.00 81.50 101 ASP A CA 1
ATOM 772 C C . ASP A 1 101 ? -12.783 -7.405 14.408 1.00 81.50 101 ASP A C 1
ATOM 774 O O . ASP A 1 101 ? -13.106 -8.412 15.054 1.00 81.50 101 ASP A O 1
ATOM 778 N N . PRO A 1 102 ? -13.485 -7.007 13.330 1.00 81.12 102 PRO A N 1
ATOM 779 C CA . PRO A 1 102 ? -14.689 -7.705 12.880 1.00 81.12 102 PRO A CA 1
ATOM 780 C C . PRO A 1 102 ? -14.424 -9.179 12.550 1.00 81.12 102 PRO A C 1
ATOM 782 O O . PRO A 1 102 ? -15.293 -10.032 12.718 1.00 81.12 102 PRO A O 1
ATOM 785 N N . ASN A 1 103 ? -13.200 -9.501 12.129 1.00 81.19 103 ASN A N 1
ATOM 786 C CA . ASN A 1 103 ? -12.792 -10.835 11.722 1.00 81.19 103 ASN A CA 1
ATOM 787 C C . ASN A 1 103 ? -12.291 -11.710 12.883 1.00 81.19 103 ASN A C 1
ATOM 789 O O . ASN A 1 103 ? -11.935 -12.874 12.645 1.00 81.19 103 ASN A O 1
ATOM 793 N N . HIS A 1 104 ? -12.292 -11.201 14.121 1.00 79.19 104 HIS A N 1
ATOM 794 C CA . HIS A 1 104 ? -11.855 -11.946 15.300 1.00 79.19 104 HIS A CA 1
ATOM 795 C C . HIS A 1 104 ? -12.722 -13.200 15.543 1.00 79.19 104 HIS A C 1
ATOM 797 O O . HIS A 1 104 ? -13.948 -13.118 15.451 1.00 79.19 104 HIS A O 1
ATOM 803 N N . PRO A 1 105 ? -12.148 -14.359 15.934 1.00 82.50 105 PRO A N 1
ATOM 804 C CA . PRO A 1 105 ? -12.910 -15.593 16.174 1.00 82.50 105 PRO A CA 1
ATOM 805 C C . PRO A 1 105 ? -14.069 -15.462 17.173 1.00 82.50 105 PRO A C 1
ATOM 807 O O . PRO A 1 105 ? -15.067 -16.167 17.056 1.00 82.50 105 PRO A O 1
ATOM 810 N N . TRP A 1 106 ? -13.958 -14.556 18.146 1.00 78.38 106 TRP A N 1
ATOM 811 C CA . TRP A 1 106 ? -15.038 -14.273 19.103 1.00 78.38 106 TRP A CA 1
ATOM 812 C C . TRP A 1 106 ? -16.243 -13.570 18.468 1.00 78.38 106 TRP A C 1
ATOM 814 O O . TRP A 1 106 ? -17.361 -13.796 18.914 1.00 78.38 106 TRP A O 1
ATOM 824 N N . ASN A 1 107 ? -16.033 -12.799 17.398 1.00 76.88 107 ASN A N 1
ATOM 825 C CA . ASN A 1 107 ? -17.108 -12.186 16.612 1.00 76.88 107 ASN A CA 1
ATOM 826 C C . ASN A 1 107 ? -17.713 -13.179 15.599 1.00 76.88 107 ASN A C 1
ATOM 828 O O . ASN A 1 107 ? -18.772 -12.924 15.038 1.00 76.88 107 ASN A O 1
ATOM 832 N N . LYS A 1 108 ? -17.072 -14.340 15.396 1.00 69.44 108 LYS A N 1
ATOM 833 C CA . LYS A 1 108 ? -17.488 -15.399 14.458 1.00 69.44 108 LYS A CA 1
ATOM 834 C C . LYS A 1 108 ? -18.319 -16.518 15.099 1.00 69.44 108 LYS A C 1
ATOM 836 O O . LYS A 1 108 ? -18.533 -17.549 14.468 1.00 69.44 108 LYS A O 1
ATOM 841 N N . ARG A 1 109 ? -18.791 -16.355 16.341 1.00 56.44 109 ARG A N 1
ATOM 842 C CA . ARG A 1 109 ? -19.695 -17.316 16.999 1.00 56.44 109 ARG A CA 1
ATOM 843 C C . ARG A 1 109 ? -21.087 -16.715 17.167 1.00 56.44 109 ARG A C 1
ATOM 845 O O . ARG A 1 109 ? -21.311 -15.923 18.075 1.00 56.44 109 ARG A O 1
ATOM 852 N N . GLY A 1 110 ? -21.997 -17.133 16.289 1.00 55.09 110 GLY A N 1
ATOM 853 C CA . GLY A 1 110 ? -23.419 -16.795 16.327 1.00 55.09 110 GLY A CA 1
ATOM 854 C C . GLY A 1 110 ? -24.073 -16.817 14.944 1.00 55.09 110 GLY A C 1
ATOM 855 O O . GLY A 1 110 ? -24.630 -15.803 14.540 1.00 55.09 110 GLY A O 1
ATOM 856 N N . ALA A 1 111 ? -23.962 -17.933 14.220 1.00 43.31 111 ALA A N 1
ATOM 857 C CA . ALA A 1 111 ? -24.864 -18.290 13.123 1.00 43.31 111 ALA A CA 1
ATOM 858 C C . ALA A 1 111 ? -25.540 -19.612 13.493 1.00 43.31 111 ALA A C 1
ATOM 860 O O . ALA A 1 111 ? -24.826 -20.459 14.083 1.00 43.31 111 ALA A O 1
#

Secondary structure (DSSP, 8-state):
-PPPGGGGSHHHHHHHHHHHHHTTTS--STT-----S-EEEEESSPPPTT--S--TT-SGGGEEEEEHHHHHHH-B-TTSPBGGGG------B-TTS-BS-TTSTTTT---

Foldseek 3Di:
DPDQQACVDPLVVVLVVVLCVVVVNDFPQPLPPDDDNQKDKDFLDDDPPPDSHDDPSSDSVRIGIHHPVQCQQQPQDPVRAGHPNSDGADDDADPVRHGSGCPDVVVVPDD

pLDDT: mean 85.04, std 11.19, range [39.34, 97.62]